Protein AF-A0A060CEG9-F1 (afdb_monomer)

Secondary structure (DSSP, 8-state):
--TTSTTHHHHHHHHHTTT---EE-SB---HHHHHHHHHTT--EETTTTTTB---BTTB-HHHHHHHH-TT-EEEEE-SSSSS-HHHHHHHHHHHGGGEEEE--B-TTTTSPSEEEEETTEEEEEETTEEEETTS-B-SB---HHHHHHHHHHTT-

Sequence (156 aa):
MAPEKPGALQAIEHLRQRGVRVMLGHSAATWEQTRTAFDAGADGLVHCYNGMTGLHHREPGMVGAGLTDPRAWLELIADGHHVHPAAMKLCCCCAKDRLVLITDAMQAAGMPDGNYTLCGEKVEMRCGIVRTASGSLAGSTLSVDAAVRNMVELRE

Organism: NCBI:txid237777

InterPro domains:
  IPR032466 Metal-dependent hydrolase [SSF51556] (1-154)

pLDDT: mean 97.21, std 4.24, range [55.38, 98.88]

Radius of gyration: 16.11 Å; Cα contacts (8 Å, |Δi|>4): 307; chains: 1; bounding box: 39×43×43 Å

Solvent-accessible surface area (backbone atoms only — not comparable to full-atom values): 8402 Å² total; per-residue (Å²): 76,39,56,73,43,88,65,31,52,63,48,36,37,58,37,36,79,69,73,46,84,38,45,33,33,73,27,84,31,45,31,67,44,42,46,51,32,42,73,41,50,33,39,26,29,45,46,52,72,50,60,42,30,52,72,38,99,93,55,32,9,37,40,35,34,47,50,69,37,92,76,29,33,37,25,34,45,49,73,58,77,87,36,52,64,70,56,51,51,52,48,47,72,54,38,50,93,33,52,38,85,44,37,62,54,39,90,60,42,93,53,79,71,44,80,50,67,56,99,86,41,67,28,40,32,54,93,67,45,31,21,35,91,87,66,46,78,55,57,32,40,47,47,71,70,52,30,52,49,47,61,55,61,71,73,111

Mean predicted aligned error: 2.61 Å

Foldseek 3Di:
DAQPDPCNLVVLLVCVVVVHAAAHALYADWLVSLVSSVVSPHQAHAQQPPNWDPQDPVTGGRNNNRLADQRHQYEHQLPCPSDPLVVVVSSCVRCPVSYHYDQLADPCQVHDWAWDDDPNAIWTDDPQFIAGPVRHGDGGSDDPVNSVVSVVVSVD

Nearest PDB structures (foldseek):
  2p53-assembly1_B  TM=9.665E-01  e=4.470E-15  Escherichia coli K-12
  1ymy-assembly1_A  TM=9.652E-01  e=1.294E-14  Escherichia coli K-12
  3egj-assembly2_B-2  TM=9.415E-01  e=2.417E-14  Vibrio cholerae
  1yrr-assembly1_A-2  TM=9.496E-01  e=2.739E-14  Escherichia coli
  2p50-assembly1_A  TM=9.526E-01  e=1.153E-13  Escherichia coli K-12

Structure (mmCIF, N/CA/C/O backbone):
data_AF-A0A060CEG9-F1
#
_entry.id   AF-A0A060CEG9-F1
#
loop_
_atom_site.group_PDB
_atom_site.id
_atom_site.type_symbol
_atom_site.label_atom_id
_atom_site.label_alt_id
_atom_site.label_comp_id
_atom_site.label_asym_id
_atom_site.label_entity_id
_atom_site.label_seq_id
_atom_site.pdbx_PDB_ins_code
_atom_site.Cartn_x
_atom_site.Cartn_y
_atom_site.Cartn_z
_atom_site.occupancy
_atom_site.B_iso_or_equiv
_atom_site.auth_seq_id
_atom_site.auth_comp_id
_atom_site.auth_asym_id
_atom_site.auth_atom_id
_atom_site.pdbx_PDB_model_num
ATOM 1 N N . MET A 1 1 ? -5.092 9.885 0.068 1.00 95.38 1 MET A N 1
ATOM 2 C CA . MET A 1 1 ? -5.152 11.176 0.794 1.00 95.38 1 MET A CA 1
ATOM 3 C C . MET A 1 1 ? -4.188 11.131 1.970 1.00 95.38 1 MET A C 1
ATOM 5 O O . MET A 1 1 ? -4.062 10.079 2.580 1.00 95.38 1 MET A O 1
ATOM 9 N N . ALA A 1 2 ? -3.521 12.240 2.286 1.00 98.44 2 ALA A N 1
ATOM 10 C CA . ALA A 1 2 ? -2.640 12.336 3.446 1.00 98.44 2 ALA A CA 1
ATOM 11 C C . ALA A 1 2 ? -3.411 12.925 4.650 1.00 98.44 2 ALA A C 1
ATOM 13 O O . ALA A 1 2 ? -3.788 14.099 4.589 1.00 98.44 2 ALA A O 1
ATOM 14 N N . PRO A 1 3 ? -3.729 12.132 5.693 1.00 98.06 3 PRO A N 1
ATOM 15 C CA . PRO A 1 3 ? -4.653 12.539 6.755 1.00 98.06 3 PRO A CA 1
ATOM 16 C C . PRO A 1 3 ? -4.091 13.593 7.720 1.00 98.06 3 PRO A C 1
ATOM 18 O O . PRO A 1 3 ? -4.859 14.260 8.405 1.00 98.06 3 PRO A O 1
ATOM 21 N N . GLU A 1 4 ? -2.773 13.785 7.769 1.00 98.00 4 GLU A N 1
ATOM 22 C CA . GLU A 1 4 ? -2.118 14.820 8.574 1.00 98.00 4 GLU A CA 1
ATOM 23 C C . GLU A 1 4 ? -2.249 16.228 7.972 1.00 98.00 4 GLU A C 1
ATOM 25 O O . GLU A 1 4 ? -1.871 17.218 8.603 1.00 98.00 4 GLU A O 1
ATOM 30 N N . LYS A 1 5 ? -2.739 16.341 6.731 1.00 98.44 5 LYS A N 1
ATOM 31 C CA . LYS A 1 5 ? -2.859 17.628 6.044 1.00 98.44 5 LYS A CA 1
ATOM 32 C C . LYS A 1 5 ? -4.080 18.416 6.541 1.00 98.44 5 LYS A C 1
ATOM 34 O O . LYS A 1 5 ? -5.129 17.827 6.810 1.00 98.44 5 LYS A O 1
ATOM 39 N N . PRO A 1 6 ? -3.992 19.759 6.616 1.00 98.19 6 PRO A N 1
ATOM 40 C CA . PRO A 1 6 ? -5.134 20.596 6.971 1.00 98.19 6 PRO A CA 1
ATOM 41 C C . PRO A 1 6 ? -6.335 20.337 6.056 1.00 98.19 6 PRO A C 1
ATOM 43 O O . PRO A 1 6 ? -6.183 20.250 4.838 1.00 98.19 6 PRO A O 1
ATOM 46 N N . GLY A 1 7 ? -7.527 20.218 6.640 1.00 98.06 7 GLY A N 1
ATOM 47 C CA . GLY A 1 7 ? -8.761 19.964 5.892 1.00 98.06 7 GLY A CA 1
ATOM 48 C C . GLY A 1 7 ? -8.988 18.504 5.483 1.00 98.06 7 GLY A C 1
ATOM 49 O O . GLY A 1 7 ? -10.042 18.203 4.926 1.00 98.06 7 GLY A O 1
ATOM 50 N N . ALA A 1 8 ? -8.040 17.590 5.741 1.00 98.38 8 ALA A N 1
ATOM 51 C CA . ALA A 1 8 ? -8.151 16.203 5.291 1.00 98.38 8 ALA A CA 1
ATOM 52 C C . ALA A 1 8 ? -9.363 15.484 5.901 1.00 98.38 8 ALA A C 1
ATOM 54 O O . ALA A 1 8 ? -10.102 14.834 5.170 1.00 98.38 8 ALA A O 1
ATOM 55 N N . LEU A 1 9 ? -9.622 15.644 7.203 1.00 98.56 9 LEU A N 1
ATOM 56 C CA . LEU A 1 9 ? -10.771 15.005 7.860 1.00 98.56 9 LEU A CA 1
ATOM 57 C C . LEU A 1 9 ? -12.105 15.492 7.280 1.00 98.56 9 LEU A C 1
ATOM 59 O O . LEU A 1 9 ? -12.940 14.679 6.899 1.00 98.56 9 LEU A O 1
ATOM 63 N N . GLN A 1 10 ? -12.265 16.807 7.104 1.00 98.56 10 GLN A N 1
ATOM 64 C CA . GLN A 1 10 ? -13.466 17.379 6.489 1.00 98.56 10 GLN A CA 1
ATOM 65 C C . GLN A 1 10 ? -13.636 16.903 5.040 1.00 98.56 10 GLN A C 1
ATOM 67 O O . GLN A 1 10 ? -14.753 16.645 4.593 1.00 98.56 10 GLN A O 1
ATOM 72 N N . ALA A 1 11 ? -12.534 16.767 4.296 1.00 98.69 11 ALA A N 1
ATOM 73 C CA . ALA A 1 11 ? -12.559 16.231 2.941 1.00 98.69 11 ALA A CA 1
ATOM 74 C C . ALA A 1 11 ? -12.961 14.748 2.918 1.00 98.69 11 ALA A C 1
ATOM 76 O O . ALA A 1 11 ? -13.773 14.364 2.076 1.00 98.69 11 ALA A O 1
ATOM 77 N N . ILE A 1 12 ? -12.447 13.928 3.842 1.00 98.69 12 ILE A N 1
ATOM 78 C CA . ILE A 1 12 ? -12.828 12.514 3.991 1.00 98.69 12 ILE A CA 1
ATOM 79 C C . ILE A 1 12 ? -14.335 12.406 4.233 1.00 98.69 12 ILE A C 1
ATOM 81 O O . ILE A 1 12 ? -15.022 11.729 3.469 1.00 98.69 12 ILE A O 1
ATOM 85 N N . GLU A 1 13 ? -14.863 13.124 5.225 1.00 98.56 13 GLU A N 1
ATOM 86 C CA . GLU A 1 13 ? -16.294 13.121 5.554 1.00 98.56 13 GLU A CA 1
ATOM 87 C C . GLU A 1 13 ? -17.147 13.552 4.353 1.00 98.56 13 GLU A C 1
ATOM 89 O O . GLU A 1 13 ? -18.130 12.897 3.995 1.00 98.56 13 GLU A O 1
ATOM 94 N N . HIS A 1 14 ? -16.741 14.630 3.677 1.00 98.62 14 HIS A N 1
ATOM 95 C CA . HIS A 1 14 ? -17.440 15.171 2.514 1.00 98.62 14 HIS A CA 1
ATOM 96 C C . HIS A 1 14 ? -17.488 14.193 1.330 1.00 98.62 14 HIS A C 1
ATOM 98 O O . HIS A 1 14 ? -18.525 14.078 0.662 1.00 98.62 14 HIS A O 1
ATOM 104 N N . LEU A 1 15 ? -16.373 13.511 1.050 1.00 98.56 15 LEU A N 1
ATOM 105 C CA . LEU A 1 15 ? -16.263 12.500 -0.004 1.00 98.56 15 LEU A CA 1
ATOM 106 C C . LEU A 1 15 ? -17.078 11.256 0.353 1.00 98.56 15 LEU A C 1
ATOM 108 O O . LEU A 1 15 ? -17.827 10.743 -0.482 1.00 98.56 15 LEU A O 1
ATOM 112 N N . ARG A 1 16 ? -17.015 10.826 1.615 1.00 97.81 16 ARG A N 1
ATOM 113 C CA . ARG A 1 16 ? -17.748 9.663 2.107 1.00 97.81 16 ARG A CA 1
ATOM 114 C C . ARG A 1 16 ? -19.260 9.853 2.009 1.00 97.81 16 ARG A C 1
ATOM 116 O O . ARG A 1 16 ? -19.952 8.952 1.539 1.00 97.81 16 ARG A O 1
ATOM 123 N N . GLN A 1 17 ? -19.768 11.037 2.360 1.00 98.06 17 GLN A N 1
ATOM 124 C CA . GLN A 1 17 ? -21.184 11.407 2.197 1.00 98.06 17 GLN A CA 1
ATOM 125 C C . GLN A 1 17 ? -21.665 11.344 0.737 1.00 98.06 17 GLN A C 1
ATOM 127 O O . GLN A 1 17 ? -22.859 11.213 0.488 1.00 98.06 17 GLN A O 1
ATOM 132 N N . ARG A 1 18 ? -20.745 11.413 -0.233 1.00 98.44 18 ARG A N 1
ATOM 133 C CA . ARG A 1 18 ? -21.022 11.291 -1.675 1.00 98.44 18 ARG A CA 1
ATOM 134 C C . ARG A 1 18 ? -20.798 9.879 -2.216 1.00 98.44 18 ARG A C 1
ATOM 136 O O . ARG A 1 18 ? -20.844 9.679 -3.424 1.00 98.44 18 ARG A O 1
ATOM 143 N N . GLY A 1 19 ? -20.541 8.907 -1.342 1.00 97.88 19 GLY A N 1
ATOM 144 C CA . GLY A 1 19 ? -20.280 7.523 -1.730 1.00 97.88 19 GLY A CA 1
ATOM 145 C C . GLY A 1 19 ? -18.897 7.293 -2.346 1.00 97.88 19 GLY A C 1
ATOM 146 O O . GLY A 1 19 ? -18.651 6.209 -2.871 1.00 97.88 19 GLY A O 1
ATOM 147 N N . VAL A 1 20 ? -17.987 8.269 -2.273 1.00 98.44 20 VAL A N 1
ATOM 148 C CA . VAL A 1 20 ? -16.606 8.111 -2.744 1.00 98.44 20 VAL A CA 1
ATOM 149 C C . VAL A 1 20 ? -15.801 7.363 -1.684 1.00 98.44 20 VAL A C 1
ATOM 151 O O . VAL A 1 20 ? -15.863 7.699 -0.500 1.00 98.44 20 VAL A O 1
ATOM 154 N N . ARG A 1 21 ? -15.052 6.343 -2.115 1.00 98.06 21 ARG A N 1
ATOM 155 C CA . ARG A 1 21 ? -14.110 5.620 -1.256 1.00 98.06 21 ARG A CA 1
ATOM 156 C C . ARG A 1 21 ? -12.820 6.419 -1.105 1.00 98.06 21 ARG A C 1
ATOM 158 O O . ARG A 1 21 ? -12.312 6.946 -2.093 1.00 98.06 21 ARG A O 1
ATOM 165 N N . VAL A 1 22 ? -12.285 6.505 0.108 1.00 98.56 22 VAL A N 1
ATOM 166 C CA . VAL A 1 22 ? -11.089 7.303 0.401 1.00 98.56 22 VAL A CA 1
ATOM 167 C C . VAL A 1 22 ? -9.980 6.423 0.962 1.00 98.56 22 VAL A C 1
ATOM 169 O O . VAL A 1 22 ? -10.037 5.995 2.108 1.00 98.56 22 VAL A O 1
ATOM 172 N N . MET A 1 23 ? -8.931 6.214 0.168 1.00 98.62 23 MET A N 1
ATOM 173 C CA . MET A 1 23 ? -7.717 5.508 0.590 1.00 98.62 23 MET A CA 1
ATOM 174 C C . MET A 1 23 ? -6.648 6.499 1.068 1.00 98.62 23 MET A C 1
ATOM 176 O O . MET A 1 23 ? -6.478 7.584 0.494 1.00 98.62 23 MET A O 1
ATOM 180 N N . LEU A 1 24 ? -5.914 6.144 2.121 1.00 98.81 24 LEU A N 1
ATOM 181 C CA . LEU A 1 24 ? -4.849 6.951 2.720 1.00 98.81 24 LEU A CA 1
ATOM 182 C C . LEU A 1 24 ? -3.470 6.516 2.210 1.00 98.81 24 LEU A C 1
ATOM 184 O O . LEU A 1 24 ? -3.216 5.328 2.063 1.00 98.81 24 LEU A O 1
ATOM 188 N N . GLY A 1 25 ? -2.568 7.465 1.958 1.00 98.25 25 GLY A N 1
ATOM 189 C CA . GLY A 1 25 ? -1.212 7.178 1.470 1.00 98.25 25 GLY A CA 1
ATOM 190 C C . GLY A 1 25 ? -0.441 8.443 1.100 1.00 98.25 25 GLY A C 1
ATOM 191 O O . GLY A 1 25 ? -1.013 9.536 1.149 1.00 98.25 25 GLY A O 1
ATOM 192 N N . HIS A 1 26 ? 0.840 8.289 0.736 1.00 97.88 26 HIS A N 1
ATOM 193 C CA . HIS A 1 26 ? 1.785 9.398 0.507 1.00 97.88 26 HIS A CA 1
ATOM 194 C C . HIS A 1 26 ? 1.794 10.396 1.672 1.00 97.88 26 HIS A C 1
ATOM 196 O O . HIS A 1 26 ? 1.565 11.594 1.500 1.00 97.88 26 HIS A O 1
ATOM 202 N N . SER A 1 27 ? 1.988 9.870 2.878 1.00 98.44 27 SER A N 1
ATOM 203 C CA . SER A 1 27 ? 1.727 10.580 4.126 1.00 98.44 27 SER A CA 1
ATOM 204 C C . SER A 1 27 ? 2.729 10.212 5.210 1.00 98.44 27 SER A C 1
ATOM 206 O O . SER A 1 27 ? 3.185 9.075 5.305 1.00 98.44 27 SER A O 1
ATOM 208 N N . ALA A 1 28 ? 3.049 11.193 6.051 1.00 98.06 28 ALA A N 1
ATOM 209 C CA . ALA A 1 28 ? 3.885 11.002 7.231 1.00 98.06 28 ALA A CA 1
ATOM 210 C C . ALA A 1 28 ? 3.057 10.871 8.527 1.00 98.06 28 ALA A C 1
ATOM 212 O O . ALA A 1 28 ? 3.567 11.156 9.609 1.00 98.06 28 ALA A O 1
ATOM 213 N N . ALA A 1 29 ? 1.775 10.505 8.427 1.00 98.62 29 ALA A N 1
ATOM 214 C CA . ALA A 1 29 ? 0.858 10.506 9.560 1.00 98.62 29 ALA A CA 1
ATOM 215 C C . ALA A 1 29 ? 1.258 9.517 10.665 1.00 98.62 29 ALA A C 1
ATOM 217 O O . ALA A 1 29 ? 1.778 8.431 10.395 1.00 98.62 29 ALA A O 1
ATOM 218 N N . THR A 1 30 ? 0.976 9.881 11.918 1.00 98.75 30 THR A N 1
ATOM 219 C CA . THR A 1 30 ? 1.104 8.962 13.061 1.00 98.75 30 THR A CA 1
ATOM 220 C C . THR A 1 30 ? -0.011 7.920 13.051 1.00 98.75 30 THR A C 1
AT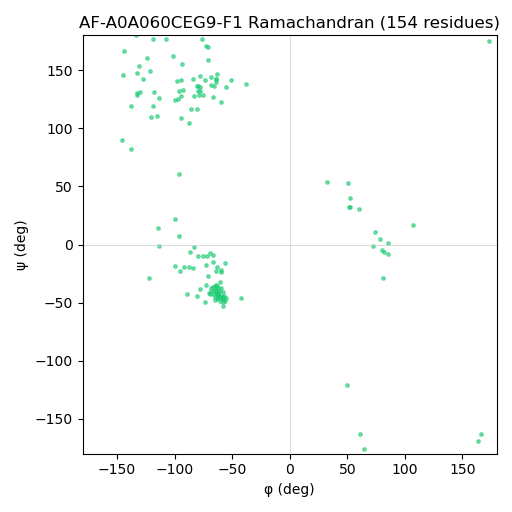OM 222 O O . THR A 1 30 ? -0.992 8.021 12.295 1.00 98.75 30 THR A O 1
ATOM 225 N N . TRP A 1 31 ? 0.103 6.921 13.922 1.00 98.69 31 TRP A N 1
ATOM 226 C CA . TRP A 1 31 ? -0.973 5.963 14.147 1.00 98.69 31 TRP A CA 1
ATOM 227 C C . TRP A 1 31 ? -2.299 6.652 14.528 1.00 98.69 31 TRP A C 1
ATOM 229 O O . TRP A 1 31 ? -3.339 6.361 13.931 1.00 98.69 31 TRP A O 1
ATOM 239 N N . GLU A 1 32 ? -2.279 7.625 15.447 1.00 98.62 32 GLU A N 1
ATOM 240 C CA . GLU A 1 32 ? -3.479 8.332 15.921 1.00 98.62 32 GLU A CA 1
ATOM 241 C C . GLU A 1 32 ? -4.154 9.138 14.812 1.00 98.62 32 GLU A C 1
ATOM 243 O O . GLU A 1 32 ? -5.382 9.120 14.691 1.00 98.62 32 GLU A O 1
ATOM 248 N N . GLN A 1 33 ? -3.366 9.839 13.992 1.00 98.75 33 GLN A N 1
ATOM 249 C CA . GLN A 1 33 ? -3.885 10.612 12.861 1.00 98.75 33 GLN A CA 1
ATOM 250 C C . GLN A 1 33 ? -4.558 9.696 11.835 1.00 98.75 33 GLN A C 1
ATOM 252 O O . GLN A 1 33 ? -5.645 9.999 11.344 1.00 98.75 33 GLN A O 1
ATOM 257 N N . THR A 1 34 ? -3.949 8.542 11.565 1.00 98.81 34 THR A N 1
ATOM 258 C CA . THR A 1 34 ? -4.496 7.539 10.643 1.00 98.81 34 THR A CA 1
ATOM 259 C C . THR A 1 34 ? -5.799 6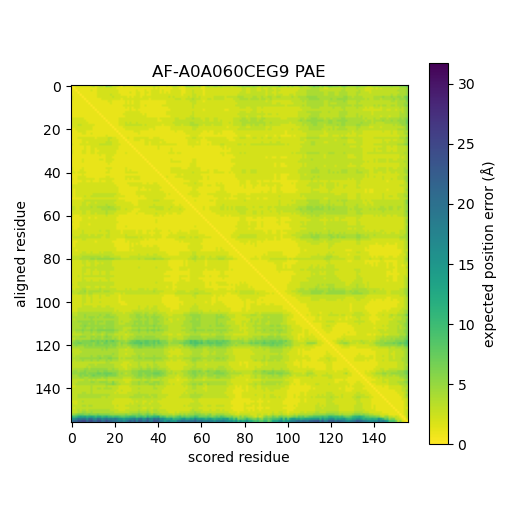.948 11.172 1.00 98.81 34 THR A C 1
ATOM 261 O O . THR A 1 34 ? -6.786 6.877 10.444 1.00 98.81 34 THR A O 1
ATOM 264 N N . ARG A 1 35 ? -5.847 6.598 12.462 1.00 98.62 35 ARG A N 1
ATOM 265 C CA . ARG A 1 35 ? -7.065 6.088 13.103 1.00 98.62 35 ARG A CA 1
ATOM 266 C C . ARG A 1 35 ? -8.193 7.120 13.084 1.00 98.62 35 ARG A C 1
ATOM 268 O O . ARG A 1 35 ? -9.321 6.780 12.750 1.00 98.62 35 ARG A O 1
ATOM 275 N N . THR A 1 36 ? -7.874 8.384 13.363 1.00 98.62 36 THR A N 1
ATOM 276 C CA . THR A 1 36 ? -8.845 9.490 13.293 1.00 98.62 36 THR A CA 1
ATOM 277 C C . THR A 1 36 ? -9.421 9.633 11.881 1.00 98.62 36 THR A C 1
ATOM 279 O O . THR A 1 36 ? -10.610 9.885 11.715 1.00 98.62 36 THR A O 1
ATOM 282 N N . ALA A 1 37 ? -8.607 9.420 10.845 1.00 98.75 37 ALA A N 1
ATOM 283 C CA . ALA A 1 37 ? -9.078 9.418 9.465 1.00 98.75 37 ALA A CA 1
ATOM 284 C C . ALA A 1 37 ? -9.990 8.221 9.140 1.00 98.75 37 ALA A C 1
ATOM 286 O O . ALA A 1 37 ? -10.977 8.397 8.426 1.00 98.75 37 ALA A O 1
ATOM 287 N N . PHE A 1 38 ? -9.722 7.029 9.685 1.00 98.69 38 PHE A N 1
ATOM 288 C CA . PHE A 1 38 ? -10.659 5.900 9.591 1.00 98.69 38 PHE A CA 1
ATOM 289 C C . PHE A 1 38 ? -11.979 6.193 10.315 1.00 98.69 38 PHE A C 1
ATOM 291 O O . PHE A 1 38 ? -13.044 5.885 9.784 1.00 98.69 38 PHE A O 1
ATOM 298 N N . ASP A 1 39 ? -11.933 6.851 11.476 1.00 98.50 39 ASP A N 1
ATOM 299 C CA . ASP A 1 39 ? -13.133 7.281 12.206 1.00 98.50 39 ASP A CA 1
ATOM 300 C C . ASP A 1 39 ? -13.954 8.317 11.416 1.00 98.50 39 ASP A C 1
ATOM 302 O O . ASP A 1 39 ? -15.183 8.261 11.426 1.00 98.50 39 ASP A O 1
ATOM 306 N N . ALA A 1 40 ? -13.288 9.193 10.657 1.00 98.31 40 ALA A N 1
ATOM 307 C CA . ALA A 1 40 ? -13.919 10.126 9.718 1.00 98.31 40 ALA A CA 1
ATOM 308 C C . ALA A 1 40 ? -14.494 9.442 8.455 1.00 98.31 40 ALA A C 1
ATOM 310 O O . ALA A 1 40 ? -15.221 10.068 7.681 1.00 98.31 40 ALA A O 1
ATOM 311 N N . GLY A 1 41 ? -14.197 8.155 8.241 1.00 98.31 41 GLY A N 1
ATOM 312 C CA . GLY A 1 41 ? -14.756 7.347 7.158 1.00 98.31 41 GLY A CA 1
ATOM 313 C C . GLY A 1 41 ? -13.800 7.031 6.011 1.00 98.31 41 GLY A C 1
ATOM 314 O O . GLY A 1 41 ? -14.277 6.633 4.948 1.00 98.31 41 GLY A O 1
ATOM 315 N N . ALA A 1 42 ? -12.485 7.195 6.192 1.00 98.69 42 ALA A N 1
ATOM 316 C CA . ALA A 1 42 ? -11.510 6.661 5.246 1.00 98.69 42 ALA A CA 1
ATOM 317 C C . ALA A 1 42 ? -11.568 5.125 5.224 1.00 98.69 42 ALA A C 1
ATOM 319 O O . ALA A 1 42 ? -11.755 4.479 6.253 1.00 98.69 42 ALA A O 1
ATOM 320 N N . ASP A 1 43 ? -11.400 4.544 4.041 1.00 98.62 43 ASP A N 1
ATOM 321 C CA . ASP A 1 43 ? -11.640 3.126 3.794 1.00 98.62 43 ASP A CA 1
ATOM 322 C C . ASP A 1 43 ? -10.400 2.260 3.984 1.00 98.62 43 ASP A C 1
ATOM 324 O O . ASP A 1 43 ? -10.544 1.056 4.148 1.00 98.62 43 ASP A O 1
ATOM 328 N N . GLY A 1 44 ? -9.187 2.815 3.951 1.00 98.69 44 GLY A N 1
ATOM 329 C CA . GLY A 1 44 ? -7.997 1.970 3.952 1.00 98.69 44 GLY A CA 1
ATOM 330 C C . GLY A 1 44 ? -6.694 2.662 3.590 1.00 98.69 44 GLY A C 1
ATOM 331 O O 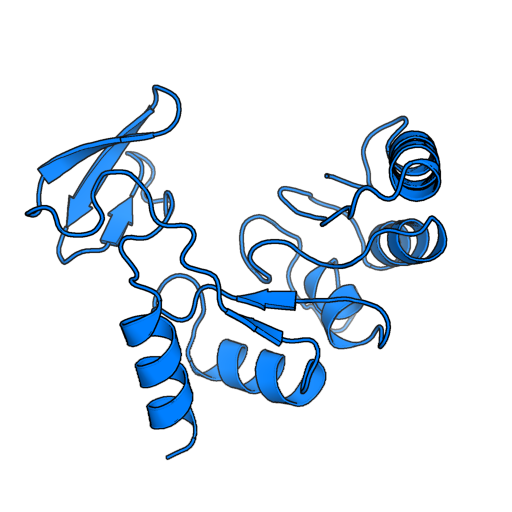. GLY A 1 44 ? -6.604 3.889 3.620 1.00 98.69 44 GLY A O 1
ATOM 332 N N . LEU A 1 45 ? -5.684 1.862 3.244 1.00 98.88 45 LEU A N 1
ATOM 333 C CA . LEU A 1 45 ? -4.363 2.313 2.803 1.00 98.88 45 LEU A CA 1
ATOM 334 C C . LEU A 1 45 ? -4.131 1.932 1.334 1.00 98.88 45 LEU A C 1
ATOM 336 O O . LEU A 1 45 ? -4.259 0.756 0.986 1.00 98.88 45 LEU A O 1
ATOM 340 N N . VAL A 1 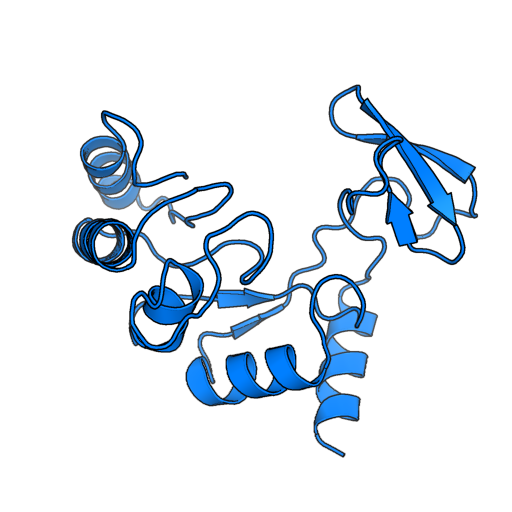46 ? -3.779 2.911 0.494 1.00 98.62 46 VAL A N 1
ATOM 341 C CA . VAL A 1 46 ? -3.290 2.661 -0.878 1.00 98.62 46 VAL A CA 1
ATOM 342 C C . VAL A 1 46 ? -1.865 2.117 -0.791 1.00 98.62 46 VAL A C 1
ATOM 344 O O . VAL A 1 46 ? -1.134 2.544 0.101 1.00 98.62 46 VAL A O 1
ATOM 347 N N . HIS A 1 47 ? -1.513 1.150 -1.651 1.00 98.44 47 HIS A N 1
ATOM 348 C CA . HIS A 1 47 ? -0.191 0.490 -1.732 1.00 98.44 47 HIS A CA 1
ATOM 349 C C . HIS A 1 47 ? 0.544 0.354 -0.381 1.00 98.44 47 HIS A C 1
ATOM 351 O O . HIS A 1 47 ? 1.700 0.752 -0.239 1.00 98.44 47 HIS A O 1
ATOM 357 N N . CYS A 1 48 ? -0.126 -0.239 0.615 1.00 98.62 48 CYS A N 1
ATOM 358 C CA . CYS A 1 48 ? 0.333 -0.417 1.994 1.00 98.62 48 CYS A CA 1
ATOM 359 C C . CYS A 1 48 ? 1.836 -0.739 2.072 1.00 98.62 48 CYS A C 1
ATOM 361 O O . CYS A 1 48 ? 2.342 -1.540 1.288 1.00 98.62 48 CYS A O 1
ATOM 363 N N . TYR A 1 49 ? 2.523 -0.123 3.043 1.00 98.75 49 TYR A N 1
ATOM 364 C CA . TYR A 1 49 ? 3.986 -0.018 3.209 1.00 98.75 49 TYR A CA 1
ATOM 365 C C . TYR A 1 49 ? 4.678 1.066 2.370 1.00 98.75 49 TYR A C 1
ATOM 367 O O . TYR A 1 49 ? 5.689 1.605 2.821 1.00 98.75 49 TYR A O 1
ATOM 375 N N . ASN A 1 50 ? 4.158 1.428 1.199 1.00 98.44 50 ASN A N 1
ATOM 376 C CA . ASN A 1 50 ? 4.848 2.321 0.269 1.00 98.44 50 ASN A CA 1
ATOM 377 C C . ASN A 1 50 ? 4.442 3.785 0.494 1.00 98.44 50 ASN A C 1
ATOM 379 O O . ASN A 1 50 ? 3.268 4.117 0.635 1.00 98.44 50 ASN A O 1
ATOM 383 N N . GLY A 1 51 ? 5.423 4.692 0.560 1.00 97.44 51 GLY A N 1
ATOM 384 C CA . GLY A 1 51 ? 5.160 6.129 0.722 1.00 97.44 51 GLY A CA 1
ATOM 385 C C . GLY A 1 51 ? 4.393 6.498 2.002 1.00 97.44 51 GLY A C 1
ATOM 386 O O . GLY A 1 51 ? 3.619 7.454 1.994 1.00 97.44 51 GLY A O 1
ATOM 387 N N . MET A 1 52 ? 4.563 5.742 3.087 1.00 98.50 52 MET A N 1
ATOM 388 C CA . MET A 1 52 ? 3.862 5.963 4.356 1.00 98.50 52 MET A CA 1
ATOM 389 C C . MET A 1 52 ? 4.742 5.656 5.570 1.00 98.50 52 MET A C 1
ATOM 391 O O . MET A 1 52 ? 5.797 5.034 5.436 1.00 98.50 52 MET A O 1
ATOM 395 N N . THR A 1 53 ? 4.322 6.067 6.768 1.00 98.69 53 THR A N 1
ATOM 396 C CA . THR A 1 53 ? 5.015 5.686 8.009 1.00 98.69 53 THR A CA 1
ATOM 397 C C . THR A 1 53 ? 4.895 4.182 8.262 1.00 98.69 53 THR A C 1
ATOM 399 O O . THR A 1 53 ? 3.805 3.602 8.245 1.00 98.69 53 THR A O 1
ATOM 402 N N . GLY A 1 54 ? 6.049 3.543 8.470 1.00 98.31 54 GLY A N 1
ATOM 403 C CA . GLY A 1 54 ? 6.156 2.103 8.696 1.00 98.31 54 GLY A CA 1
ATOM 404 C C . GLY A 1 54 ? 5.734 1.666 10.099 1.00 98.31 54 GLY A C 1
ATOM 405 O O . GLY A 1 54 ? 5.445 2.482 10.970 1.00 98.31 54 GLY A O 1
ATOM 406 N N . LEU A 1 55 ? 5.747 0.350 10.320 1.00 98.25 55 LEU A N 1
ATOM 407 C CA . LEU A 1 55 ? 5.433 -0.256 11.611 1.00 98.25 55 LEU A CA 1
ATOM 408 C C . LEU A 1 55 ? 6.642 -0.207 12.553 1.00 98.25 55 LEU A C 1
ATOM 410 O O . LEU A 1 55 ? 7.647 -0.874 12.310 1.00 98.25 55 LEU A O 1
ATOM 414 N N . HIS A 1 56 ? 6.512 0.513 13.665 1.00 98.25 56 HIS A N 1
ATOM 415 C CA . HIS A 1 56 ? 7.453 0.471 14.781 1.00 98.25 56 HIS A CA 1
ATOM 416 C C . HIS A 1 56 ? 6.704 0.188 16.096 1.00 98.25 56 HIS A C 1
ATOM 418 O O . HIS A 1 56 ? 5.602 0.674 16.322 1.00 98.25 56 HIS A O 1
ATOM 424 N N . HIS A 1 57 ? 7.284 -0.596 17.007 1.00 97.88 57 HIS A N 1
ATOM 425 C CA . HIS A 1 57 ? 6.583 -1.115 18.199 1.00 97.88 57 HIS A CA 1
ATOM 426 C C . HIS A 1 57 ? 6.116 -0.046 19.199 1.00 97.88 57 HIS A C 1
ATOM 428 O O . HIS A 1 57 ? 5.208 -0.314 19.978 1.00 97.88 57 HIS A O 1
ATOM 434 N N . ARG A 1 58 ? 6.731 1.145 19.204 1.00 97.94 58 ARG A N 1
ATOM 435 C CA . ARG A 1 58 ? 6.310 2.294 20.041 1.00 97.94 58 ARG A CA 1
ATOM 436 C C . ARG A 1 58 ? 5.477 3.344 19.310 1.00 97.94 58 ARG A C 1
ATOM 438 O O . ARG A 1 58 ? 4.854 4.160 19.968 1.00 97.94 58 ARG A O 1
ATOM 445 N N . GLU A 1 59 ? 5.530 3.343 17.985 1.00 97.94 59 GLU A N 1
ATOM 446 C CA . GLU A 1 59 ? 4.797 4.269 17.121 1.00 97.94 59 GLU A CA 1
ATOM 447 C C . GLU A 1 59 ? 4.433 3.473 15.866 1.00 97.94 59 GLU A C 1
ATOM 449 O O . GLU A 1 59 ? 5.256 3.358 14.954 1.00 97.94 59 GLU A O 1
ATOM 454 N N . PRO A 1 60 ? 3.266 2.808 15.851 1.00 98.31 60 PRO A N 1
ATOM 455 C CA . PRO A 1 60 ? 2.945 1.859 14.791 1.00 98.31 60 PRO A CA 1
ATOM 456 C C . PRO A 1 60 ? 2.760 2.501 13.411 1.00 98.31 60 PRO A C 1
ATOM 458 O O . PRO A 1 60 ? 2.747 1.773 12.417 1.00 98.31 60 PRO A O 1
ATOM 461 N N . GLY A 1 61 ? 2.602 3.828 13.347 1.00 98.75 61 GLY A N 1
ATOM 462 C CA . GLY A 1 61 ? 2.414 4.565 12.105 1.00 98.75 61 GLY A CA 1
ATOM 463 C C . GLY A 1 61 ? 1.162 4.144 11.335 1.00 98.75 61 GLY A C 1
ATOM 464 O O . GLY A 1 61 ? 0.256 3.478 11.853 1.00 98.75 61 GLY A O 1
ATOM 465 N N . MET A 1 62 ? 1.128 4.517 10.058 1.00 98.81 62 MET A N 1
ATOM 466 C CA . MET A 1 62 ? 0.041 4.191 9.140 1.00 98.81 62 MET A CA 1
ATOM 467 C C . MET A 1 62 ? -0.077 2.685 8.933 1.00 98.81 62 MET A C 1
ATOM 469 O O . MET A 1 62 ? -1.174 2.140 9.032 1.00 98.81 62 MET A O 1
ATOM 473 N N . VAL A 1 63 ? 1.049 2.000 8.704 1.00 98.81 63 VAL A N 1
ATOM 474 C CA . VAL A 1 63 ? 1.067 0.544 8.500 1.00 98.81 63 VAL A CA 1
ATOM 475 C C . VAL A 1 63 ? 0.461 -0.179 9.702 1.00 98.81 63 VAL A C 1
ATOM 477 O O . VAL A 1 63 ? -0.405 -1.035 9.533 1.00 98.81 63 VAL A O 1
ATOM 480 N N . GLY A 1 64 ? 0.859 0.180 10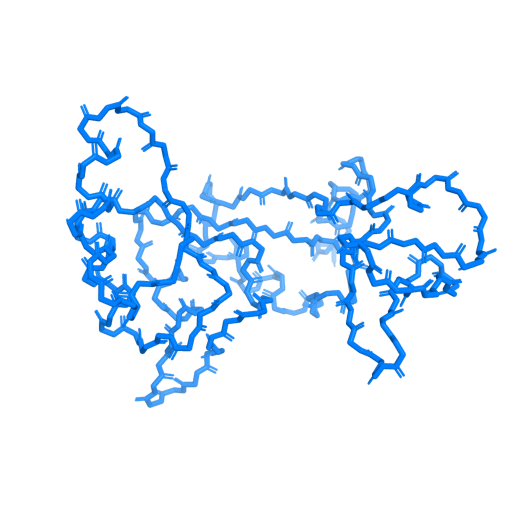.925 1.00 98.69 64 GLY A N 1
ATOM 481 C CA . GLY A 1 64 ? 0.282 -0.405 12.131 1.00 98.69 64 GLY A CA 1
ATOM 482 C C . GLY A 1 64 ? -1.209 -0.116 12.273 1.00 98.69 64 GLY A C 1
ATOM 483 O O . GLY A 1 64 ? -1.965 -1.026 12.614 1.00 98.69 64 GLY A O 1
ATOM 484 N N . ALA A 1 65 ? -1.656 1.103 11.959 1.00 98.69 65 ALA A N 1
ATOM 485 C CA . ALA A 1 65 ? -3.077 1.448 11.979 1.00 98.69 65 ALA A CA 1
ATOM 486 C C . ALA A 1 65 ? -3.881 0.574 11.002 1.00 98.69 65 ALA A C 1
ATOM 488 O O . ALA A 1 65 ? -4.864 -0.041 11.402 1.00 98.69 65 ALA A O 1
ATOM 489 N N . GLY A 1 66 ? -3.434 0.439 9.752 1.00 98.56 66 GLY A N 1
ATOM 490 C CA . GLY A 1 66 ? -4.124 -0.381 8.752 1.00 98.56 66 GLY A CA 1
ATOM 491 C C . GLY A 1 66 ? -4.140 -1.883 9.071 1.00 98.56 66 GLY A C 1
ATOM 492 O O . GLY A 1 66 ? -5.165 -2.548 8.893 1.00 98.56 66 GLY A O 1
ATOM 493 N N . LEU A 1 67 ? -3.027 -2.429 9.577 1.00 98.56 67 LEU A N 1
ATOM 494 C CA . LEU A 1 67 ? -2.941 -3.848 9.946 1.00 98.56 67 LEU A CA 1
ATOM 495 C C . LEU A 1 67 ? -3.875 -4.197 11.113 1.00 98.56 67 LEU A C 1
ATOM 497 O O . LEU A 1 67 ? -4.432 -5.296 11.138 1.00 98.56 67 LEU A O 1
ATOM 501 N N . THR A 1 68 ? -4.050 -3.274 12.062 1.00 98.06 68 THR A N 1
ATOM 502 C CA . THR A 1 68 ? -4.802 -3.505 13.305 1.00 98.06 68 THR A CA 1
ATOM 503 C C . THR A 1 68 ? -6.267 -3.068 13.256 1.00 98.06 68 THR A C 1
ATOM 505 O O . THR A 1 68 ? -7.064 -3.601 14.025 1.00 98.06 68 THR A O 1
ATOM 508 N N . ASP A 1 69 ? -6.654 -2.150 12.364 1.00 98.12 69 ASP A N 1
ATOM 509 C CA . ASP A 1 69 ? -8.042 -1.691 12.251 1.00 98.12 69 ASP A CA 1
ATOM 510 C C . ASP A 1 69 ? -8.860 -2.620 11.332 1.00 98.12 69 ASP A C 1
ATOM 512 O O . ASP A 1 69 ? -8.577 -2.703 10.134 1.00 98.12 69 ASP A O 1
ATOM 516 N N . PRO A 1 70 ? -9.899 -3.312 11.839 1.00 97.38 70 PRO A N 1
ATOM 517 C CA . PRO A 1 70 ? -10.691 -4.250 11.044 1.00 97.38 70 PRO A CA 1
ATOM 518 C C . PRO A 1 70 ? -11.562 -3.575 9.973 1.00 97.38 70 PRO A C 1
ATOM 520 O O . PRO A 1 70 ? -12.169 -4.276 9.168 1.00 97.38 70 PRO A O 1
ATOM 523 N N . ARG A 1 71 ? -11.657 -2.240 9.946 1.00 96.81 71 ARG A N 1
ATOM 524 C CA . ARG A 1 71 ? -12.413 -1.489 8.931 1.00 96.81 71 ARG A CA 1
ATOM 525 C C . ARG A 1 71 ? -11.581 -1.183 7.682 1.00 96.81 71 ARG A C 1
ATOM 527 O O . ARG A 1 71 ? -12.163 -0.881 6.646 1.00 96.81 71 ARG A O 1
ATOM 534 N N . ALA A 1 72 ? -10.251 -1.245 7.780 1.00 98.38 72 ALA A N 1
ATOM 535 C CA . ALA A 1 72 ? -9.347 -0.759 6.741 1.00 98.38 72 ALA A CA 1
ATOM 536 C C . ALA A 1 72 ? -9.124 -1.787 5.618 1.00 98.38 72 ALA A C 1
ATOM 538 O O . ALA A 1 72 ? -8.712 -2.913 5.871 1.00 98.38 72 ALA A O 1
ATOM 539 N N . TRP A 1 73 ? -9.312 -1.408 4.363 1.00 98.81 73 TRP A N 1
ATOM 540 C CA . TRP A 1 73 ? -8.848 -2.1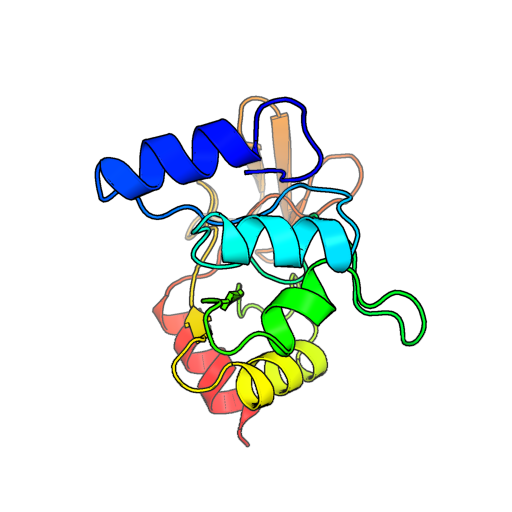74 3.205 1.00 98.81 73 TRP A CA 1
ATOM 541 C C . TRP A 1 73 ? -7.365 -1.893 2.968 1.00 98.81 73 TRP A C 1
ATOM 543 O O . TRP A 1 73 ? -6.936 -0.742 3.051 1.00 98.81 73 TRP A O 1
ATOM 553 N N . LEU A 1 74 ? -6.564 -2.921 2.692 1.00 98.81 74 LEU A N 1
ATOM 554 C CA . LEU A 1 74 ? -5.127 -2.754 2.455 1.00 98.81 74 LEU A CA 1
ATOM 555 C C . LEU A 1 74 ? -4.798 -3.146 1.024 1.00 98.81 74 LEU A C 1
ATOM 557 O O . LEU A 1 74 ? -4.856 -4.323 0.674 1.00 98.81 74 LEU A O 1
ATOM 561 N N . GLU A 1 75 ? -4.438 -2.164 0.208 1.00 98.81 75 GLU A N 1
ATOM 562 C CA . GLU A 1 75 ? -3.926 -2.427 -1.131 1.00 98.81 75 GLU A CA 1
ATOM 563 C C . GLU A 1 75 ? -2.463 -2.873 -1.059 1.00 98.81 75 GLU A C 1
ATOM 565 O O . GLU A 1 75 ? -1.670 -2.285 -0.327 1.00 98.81 75 GLU A O 1
ATOM 570 N N . LEU A 1 76 ? -2.089 -3.910 -1.806 1.00 98.69 76 LEU A N 1
ATOM 571 C CA . LEU A 1 76 ? -0.748 -4.490 -1.789 1.00 98.69 76 LEU A CA 1
ATOM 572 C C . LEU A 1 76 ? -0.229 -4.704 -3.212 1.00 98.69 76 LEU A C 1
ATOM 574 O O . LEU A 1 76 ? -0.877 -5.369 -4.021 1.00 98.69 76 LEU A O 1
ATOM 578 N N . ILE A 1 77 ? 0.978 -4.198 -3.473 1.00 98.75 77 ILE A N 1
ATOM 579 C CA . ILE A 1 77 ? 1.756 -4.499 -4.678 1.00 98.75 77 ILE A CA 1
ATOM 580 C C . ILE A 1 77 ? 2.577 -5.763 -4.395 1.00 98.75 77 ILE A C 1
ATOM 582 O O . ILE A 1 77 ? 3.549 -5.738 -3.637 1.00 98.75 77 ILE A O 1
ATOM 586 N N . ALA A 1 78 ? 2.152 -6.891 -4.961 1.00 98.31 78 ALA A N 1
ATOM 587 C CA . ALA A 1 78 ? 2.716 -8.207 -4.665 1.00 98.31 78 ALA A CA 1
ATOM 588 C C . ALA A 1 78 ? 3.784 -8.638 -5.689 1.00 98.31 78 ALA A C 1
ATOM 590 O O . ALA A 1 78 ? 3.613 -9.644 -6.367 1.00 98.31 78 ALA A O 1
ATOM 591 N N . ASP A 1 79 ? 4.880 -7.885 -5.825 1.00 97.62 79 ASP A N 1
ATOM 592 C CA . ASP A 1 79 ? 5.960 -8.135 -6.807 1.00 97.62 79 ASP A CA 1
ATOM 593 C C . ASP A 1 79 ? 7.327 -8.530 -6.213 1.00 97.62 79 ASP A C 1
ATOM 595 O O . ASP A 1 79 ? 8.296 -8.749 -6.942 1.00 97.62 79 ASP A O 1
ATOM 599 N N . GLY A 1 80 ? 7.425 -8.580 -4.887 1.00 96.69 80 GLY A N 1
ATOM 600 C CA . GLY A 1 80 ? 8.620 -8.982 -4.147 1.00 96.69 80 GLY A CA 1
ATOM 601 C C . GLY A 1 80 ? 9.672 -7.887 -3.970 1.00 96.69 80 GLY A C 1
ATOM 602 O O . GLY A 1 80 ? 10.636 -8.113 -3.240 1.00 96.69 80 GLY A O 1
ATOM 603 N N . HIS A 1 81 ? 9.505 -6.715 -4.590 1.00 95.75 81 HIS A N 1
ATOM 604 C CA . HIS A 1 81 ? 10.480 -5.625 -4.518 1.00 95.75 81 HIS A CA 1
ATOM 605 C C . HIS A 1 81 ? 9.909 -4.318 -3.963 1.00 95.75 81 HIS A C 1
ATOM 607 O O . HIS A 1 81 ? 10.656 -3.588 -3.311 1.00 95.75 81 HIS A O 1
ATOM 613 N N . HIS A 1 82 ? 8.612 -4.042 -4.137 1.00 98.06 82 HIS A N 1
ATOM 614 C CA . HIS A 1 82 ? 7.920 -2.999 -3.371 1.00 98.06 82 HIS A CA 1
ATOM 615 C C . HIS A 1 82 ? 7.753 -3.417 -1.912 1.00 98.06 82 HIS A C 1
ATOM 617 O O . HIS A 1 82 ? 7.974 -2.636 -0.988 1.00 98.06 82 HIS A O 1
ATOM 623 N N . VAL A 1 83 ? 7.401 -4.684 -1.694 1.00 98.25 83 VAL A N 1
ATOM 624 C CA . VAL A 1 83 ? 7.186 -5.237 -0.359 1.00 98.25 83 VAL A CA 1
ATOM 625 C C . VAL A 1 83 ? 7.963 -6.537 -0.229 1.00 98.25 83 VAL A C 1
ATOM 627 O O . VAL A 1 83 ? 7.889 -7.409 -1.087 1.00 98.25 83 VAL A O 1
ATOM 630 N N . HIS A 1 84 ? 8.714 -6.690 0.859 1.00 97.94 84 HIS A N 1
ATOM 631 C CA . HIS A 1 84 ? 9.419 -7.939 1.131 1.00 97.94 84 HIS A CA 1
ATOM 632 C C . HIS A 1 84 ? 8.409 -9.090 1.344 1.00 97.94 84 HIS A C 1
ATOM 634 O O . HIS A 1 84 ? 7.429 -8.888 2.069 1.00 97.94 84 HIS A O 1
ATOM 640 N N . PRO A 1 85 ? 8.657 -10.313 0.833 1.00 97.69 85 PRO A N 1
ATOM 641 C CA . PRO A 1 85 ? 7.801 -11.492 1.029 1.00 97.69 85 PRO A CA 1
ATOM 642 C C . PRO A 1 85 ? 7.255 -11.684 2.454 1.00 97.69 85 PRO A C 1
ATOM 644 O O . PRO A 1 85 ? 6.062 -11.896 2.652 1.00 97.69 85 PRO A O 1
ATOM 647 N N . ALA A 1 86 ? 8.104 -11.548 3.477 1.00 97.31 86 ALA A N 1
ATOM 648 C CA . ALA A 1 86 ? 7.678 -11.668 4.878 1.00 97.31 86 ALA A C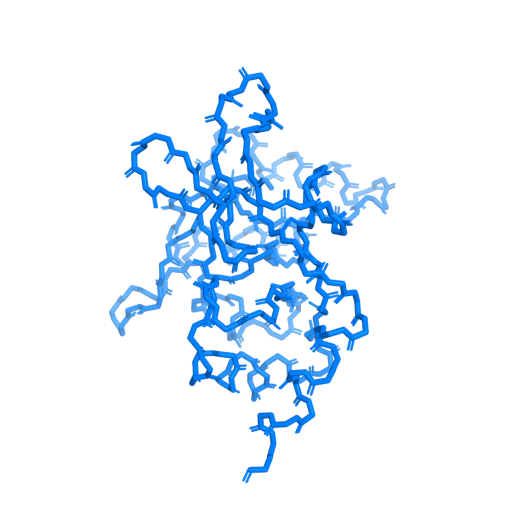A 1
ATOM 649 C C . ALA A 1 86 ? 6.669 -10.583 5.311 1.00 97.31 86 ALA A C 1
ATOM 651 O O . ALA A 1 86 ? 5.748 -10.871 6.075 1.00 97.31 86 ALA A O 1
ATOM 652 N N . ALA A 1 87 ? 6.806 -9.353 4.808 1.00 98.38 87 ALA A N 1
ATOM 653 C CA . ALA A 1 87 ? 5.857 -8.276 5.078 1.00 98.38 87 ALA A CA 1
ATOM 654 C C . ALA A 1 87 ? 4.533 -8.496 4.327 1.00 98.38 87 ALA A C 1
ATOM 656 O O . ALA A 1 87 ? 3.470 -8.253 4.891 1.00 98.38 87 ALA A O 1
ATOM 657 N N . MET A 1 88 ? 4.569 -9.060 3.114 1.00 98.31 88 MET A N 1
ATOM 658 C CA . MET A 1 88 ? 3.348 -9.497 2.425 1.00 98.31 88 MET A CA 1
ATOM 659 C C . MET A 1 88 ? 2.599 -10.571 3.222 1.00 98.31 88 MET A C 1
ATOM 661 O O . MET A 1 88 ? 1.387 -10.459 3.405 1.00 98.31 88 MET A O 1
ATOM 665 N N . LYS A 1 89 ? 3.314 -11.579 3.751 1.00 97.44 89 LYS A N 1
ATOM 666 C CA . LYS A 1 89 ? 2.727 -12.617 4.620 1.00 97.44 89 LYS A CA 1
ATOM 667 C C . LYS A 1 89 ? 2.089 -11.999 5.868 1.00 97.44 89 LYS A C 1
ATOM 669 O O . LYS A 1 89 ? 0.952 -12.332 6.192 1.00 97.44 89 LYS A O 1
ATOM 674 N N . LEU A 1 90 ? 2.775 -11.060 6.527 1.00 97.94 90 LEU A N 1
ATOM 675 C CA . LEU A 1 90 ? 2.226 -10.328 7.674 1.00 97.94 90 LEU A CA 1
ATOM 676 C C . LEU A 1 90 ? 0.933 -9.586 7.304 1.00 97.94 90 LEU A C 1
ATOM 678 O O . LEU A 1 90 ? -0.080 -9.746 7.983 1.00 97.94 90 LEU A O 1
ATOM 682 N N . CYS A 1 91 ? 0.952 -8.828 6.205 1.00 97.94 91 CYS A N 1
ATOM 683 C CA . CYS A 1 91 ? -0.217 -8.112 5.705 1.00 97.94 91 CYS A CA 1
ATOM 684 C C . CYS A 1 91 ? -1.384 -9.064 5.427 1.00 97.94 91 CYS A C 1
ATOM 686 O O . CYS A 1 91 ? -2.486 -8.834 5.912 1.00 97.94 91 CYS A O 1
ATOM 688 N N . CYS A 1 92 ? -1.132 -10.186 4.749 1.00 96.81 92 CYS A N 1
ATOM 689 C CA . CYS A 1 92 ? -2.136 -11.213 4.481 1.00 96.81 92 CYS A CA 1
ATOM 690 C C . CYS A 1 92 ? -2.752 -11.785 5.770 1.00 96.81 92 CYS A C 1
ATOM 692 O O . CYS A 1 92 ? -3.972 -11.923 5.856 1.00 96.81 92 CYS A O 1
ATOM 694 N N . CYS A 1 93 ? -1.939 -12.092 6.786 1.00 96.94 93 CYS A N 1
ATOM 695 C CA . CYS A 1 93 ? -2.422 -12.627 8.062 1.00 96.94 93 CYS A CA 1
ATOM 696 C C . CYS A 1 93 ? -3.313 -11.633 8.825 1.00 96.94 93 CYS A C 1
ATOM 698 O O . CYS A 1 93 ? -4.310 -12.035 9.432 1.00 96.94 93 CYS A O 1
ATOM 700 N N . CYS A 1 94 ? -2.963 -10.345 8.798 1.00 97.88 94 CYS A N 1
ATOM 701 C CA . CYS A 1 94 ? -3.697 -9.290 9.497 1.00 97.88 94 CYS A CA 1
ATOM 702 C C . CYS A 1 94 ? -4.947 -8.826 8.729 1.00 97.88 94 CYS A C 1
ATOM 704 O O . CYS A 1 94 ? -6.016 -8.656 9.320 1.00 97.88 94 CYS A O 1
ATOM 706 N N . ALA A 1 95 ? -4.825 -8.622 7.416 1.00 97.31 95 ALA A N 1
ATOM 707 C CA . ALA A 1 95 ? -5.881 -8.089 6.560 1.00 97.31 95 ALA A CA 1
ATOM 708 C C . ALA A 1 95 ? -6.938 -9.135 6.201 1.00 97.31 95 ALA A C 1
ATOM 710 O O . ALA A 1 95 ? -8.126 -8.810 6.188 1.00 97.31 95 ALA A O 1
ATOM 711 N N . LYS A 1 96 ? -6.527 -10.390 5.965 1.00 95.81 96 LYS A N 1
ATOM 712 C CA . LYS A 1 96 ? -7.405 -11.477 5.503 1.00 95.81 96 LYS A CA 1
ATOM 713 C C . LYS A 1 96 ? -8.225 -11.021 4.288 1.00 95.81 96 LYS A C 1
ATOM 715 O O . LYS A 1 96 ? -7.645 -10.571 3.305 1.00 95.81 96 LYS A O 1
ATOM 720 N N . ASP A 1 97 ? -9.552 -11.057 4.385 1.00 97.12 97 ASP A N 1
ATOM 721 C CA . ASP A 1 97 ? -10.485 -10.684 3.315 1.00 97.12 97 ASP A CA 1
ATOM 722 C C . ASP A 1 97 ? -10.449 -9.187 2.951 1.00 97.12 97 ASP A C 1
ATOM 724 O O . ASP A 1 97 ? -11.041 -8.782 1.956 1.00 97.12 97 ASP A O 1
ATOM 728 N N . ARG A 1 98 ? -9.747 -8.356 3.738 1.00 98.06 98 ARG A N 1
ATOM 729 C CA . ARG A 1 98 ? -9.550 -6.918 3.478 1.00 98.06 98 ARG A CA 1
ATOM 730 C C . ARG A 1 98 ? -8.352 -6.619 2.574 1.00 98.06 98 ARG A C 1
ATOM 732 O O . ARG A 1 98 ? -8.113 -5.453 2.255 1.00 98.06 98 ARG A O 1
ATOM 739 N N . LEU A 1 99 ? -7.551 -7.630 2.232 1.00 98.31 99 LEU A N 1
ATOM 740 C CA . LEU A 1 99 ? -6.396 -7.463 1.355 1.00 98.31 99 LEU A CA 1
ATOM 741 C C . LEU A 1 99 ? -6.860 -7.300 -0.096 1.00 98.31 99 LEU A C 1
ATOM 743 O O . LEU A 1 99 ? -7.597 -8.135 -0.614 1.00 98.31 99 LEU A O 1
ATOM 747 N N . VAL A 1 100 ? -6.374 -6.260 -0.766 1.00 98.44 100 VAL A N 1
ATOM 748 C CA . VAL A 1 100 ? -6.660 -5.980 -2.176 1.00 98.44 100 VAL A CA 1
ATOM 749 C C . VAL A 1 100 ? -5.348 -6.007 -2.947 1.00 98.44 100 VAL A C 1
ATOM 751 O O . VAL A 1 100 ? -4.440 -5.232 -2.665 1.00 98.44 100 VAL A O 1
ATOM 754 N N . LEU A 1 101 ? -5.220 -6.900 -3.926 1.00 98.50 101 LEU A N 1
ATOM 755 C CA . LEU A 1 101 ? -4.047 -6.894 -4.798 1.00 98.50 101 LEU A CA 1
ATOM 756 C C . LEU A 1 101 ? -4.202 -5.801 -5.848 1.00 98.50 101 LEU A C 1
ATOM 758 O O . LEU A 1 101 ? -5.213 -5.742 -6.549 1.00 98.50 101 LEU A O 1
ATOM 762 N N . ILE A 1 102 ? -3.180 -4.964 -5.963 1.00 98.69 102 ILE A N 1
ATOM 763 C CA . ILE A 1 102 ? -3.070 -3.946 -7.001 1.00 98.69 102 ILE A CA 1
ATOM 764 C C . ILE A 1 102 ? -1.760 -4.139 -7.752 1.00 98.69 102 ILE A C 1
ATOM 766 O O . ILE A 1 102 ? -0.825 -4.772 -7.260 1.00 98.69 102 ILE A O 1
ATOM 770 N N . THR A 1 103 ? -1.685 -3.574 -8.949 1.00 98.44 103 THR A N 1
ATOM 771 C CA . THR A 1 103 ? -0.425 -3.532 -9.683 1.00 98.44 103 THR A CA 1
ATOM 772 C C . THR A 1 103 ? 0.367 -2.283 -9.336 1.00 98.44 103 THR A C 1
ATOM 774 O O . THR A 1 103 ? 1.569 -2.382 -9.151 1.00 98.44 103 THR A O 1
ATOM 777 N N . ASP A 1 104 ? -0.286 -1.121 -9.247 1.00 97.88 104 ASP A N 1
ATOM 778 C CA . ASP A 1 104 ? 0.381 0.188 -9.349 1.00 97.88 104 ASP A CA 1
ATOM 779 C C . ASP A 1 104 ? 1.255 0.286 -10.618 1.00 97.88 104 ASP A C 1
ATOM 781 O O . ASP A 1 104 ? 2.328 0.889 -10.641 1.00 97.88 104 ASP A O 1
ATOM 785 N N . ALA A 1 105 ? 0.817 -0.400 -11.680 1.00 97.62 105 ALA A N 1
ATOM 786 C CA . ALA A 1 105 ? 1.568 -0.501 -12.918 1.00 97.62 105 ALA A CA 1
ATOM 787 C C . ALA A 1 105 ? 1.635 0.849 -13.636 1.00 97.62 105 ALA A C 1
ATOM 789 O O . ALA A 1 105 ? 0.628 1.544 -13.787 1.00 97.62 105 ALA A O 1
ATOM 790 N N . MET A 1 106 ? 2.817 1.178 -14.146 1.00 96.31 106 MET A N 1
ATOM 791 C CA . MET A 1 106 ? 3.044 2.348 -14.992 1.00 96.31 106 MET A CA 1
ATOM 792 C C . MET A 1 106 ? 3.272 1.943 -16.457 1.00 96.31 106 MET A C 1
ATOM 794 O O . MET A 1 106 ? 3.295 0.759 -16.785 1.00 96.31 106 MET A O 1
ATOM 798 N N . GLN A 1 107 ? 3.424 2.917 -17.363 1.00 95.56 107 GLN A N 1
ATOM 799 C CA . GLN A 1 107 ? 3.473 2.687 -18.821 1.00 95.56 107 GLN A CA 1
ATOM 800 C C . GLN A 1 107 ? 4.547 1.695 -19.319 1.00 95.56 107 GLN A C 1
ATOM 802 O O . GLN A 1 107 ? 4.469 1.246 -20.457 1.00 95.56 107 GLN A O 1
ATOM 807 N N . ALA A 1 108 ? 5.549 1.364 -18.499 1.00 96.56 108 ALA A N 1
ATOM 808 C CA . ALA A 1 108 ? 6.572 0.369 -18.812 1.00 96.56 108 ALA A CA 1
ATOM 809 C C . ALA A 1 108 ? 6.094 -1.081 -18.605 1.00 96.56 108 ALA A C 1
ATOM 811 O O . ALA A 1 108 ? 6.785 -2.015 -19.007 1.00 96.56 108 ALA A O 1
ATOM 812 N N . ALA A 1 109 ? 4.930 -1.303 -17.987 1.00 96.81 109 ALA A N 1
ATOM 813 C CA . ALA A 1 109 ? 4.374 -2.639 -17.808 1.00 96.81 109 ALA A CA 1
ATOM 814 C C . ALA A 1 109 ? 4.147 -3.328 -19.166 1.00 96.81 109 ALA A C 1
ATOM 816 O O . ALA A 1 109 ? 3.438 -2.813 -20.029 1.00 96.81 109 ALA A O 1
ATOM 817 N N . GLY A 1 110 ? 4.762 -4.500 -19.353 1.00 95.62 110 GLY A N 1
ATOM 818 C CA . GLY A 1 110 ? 4.724 -5.247 -20.617 1.00 95.62 110 GLY A CA 1
ATOM 819 C C . GLY A 1 110 ? 5.665 -4.727 -21.713 1.00 95.62 110 GLY A C 1
ATOM 820 O O . GLY A 1 110 ? 5.643 -5.254 -22.824 1.00 95.62 110 GLY A O 1
ATOM 821 N N . MET A 1 111 ? 6.497 -3.726 -21.418 1.00 97.88 111 MET A N 1
ATOM 822 C CA . MET A 1 111 ? 7.471 -3.147 -22.346 1.00 97.88 111 MET A CA 1
ATOM 823 C C . MET A 1 111 ? 8.895 -3.672 -22.057 1.00 97.88 111 MET A C 1
ATOM 825 O O . MET A 1 111 ? 9.137 -4.222 -20.982 1.00 97.88 111 MET A O 1
ATOM 829 N N . PRO A 1 112 ? 9.862 -3.548 -22.989 1.00 97.88 112 PRO A N 1
ATOM 830 C CA . PRO A 1 112 ? 11.263 -3.887 -22.719 1.00 97.88 112 PRO A CA 1
ATOM 831 C C . PRO A 1 112 ? 11.936 -2.882 -21.771 1.00 97.88 112 PRO A C 1
ATOM 833 O O . PRO A 1 112 ? 11.507 -1.733 -21.669 1.00 97.88 112 PRO A O 1
ATOM 836 N N . ASP A 1 113 ? 13.027 -3.285 -21.115 1.00 98.19 113 ASP A N 1
ATOM 837 C CA . ASP A 1 113 ? 13.859 -2.385 -20.300 1.00 98.19 113 ASP A CA 1
ATOM 838 C C . ASP A 1 113 ? 14.268 -1.122 -21.080 1.00 98.19 113 ASP A C 1
ATOM 840 O O . ASP A 1 113 ? 14.553 -1.171 -22.280 1.00 98.19 113 ASP A O 1
ATOM 844 N N . GLY A 1 114 ? 14.293 0.026 -20.399 1.00 98.00 114 GLY A N 1
ATOM 845 C CA . GLY A 1 114 ? 14.538 1.308 -21.053 1.00 98.00 114 GLY A CA 1
ATOM 846 C C . GLY A 1 114 ? 14.153 2.528 -20.222 1.00 98.00 114 GLY A C 1
ATOM 847 O O . GLY A 1 114 ? 13.863 2.437 -19.031 1.00 98.00 114 GLY A O 1
ATOM 848 N N . ASN A 1 115 ? 14.157 3.691 -20.873 1.00 98.12 115 ASN A N 1
ATOM 849 C CA . ASN A 1 115 ? 13.811 4.971 -20.257 1.00 98.12 115 ASN A CA 1
ATOM 850 C C . ASN A 1 115 ? 12.346 5.326 -20.528 1.00 98.12 115 ASN A C 1
ATOM 852 O O . ASN A 1 115 ? 11.906 5.308 -21.677 1.00 98.12 115 ASN A O 1
ATOM 856 N N . TYR A 1 116 ? 11.631 5.723 -19.480 1.00 97.69 116 TYR A N 1
ATOM 857 C CA . TYR A 1 116 ? 10.214 6.079 -19.509 1.00 97.69 116 TYR A CA 1
ATOM 858 C C . TYR A 1 116 ? 9.967 7.384 -18.748 1.00 97.69 116 TYR A C 1
ATOM 860 O O . TYR A 1 116 ? 10.884 8.000 -18.197 1.00 97.69 116 TYR A O 1
ATOM 868 N N . THR A 1 117 ? 8.706 7.812 -18.708 1.00 96.69 117 THR A N 1
ATOM 869 C CA . THR A 1 117 ? 8.262 8.930 -17.870 1.00 96.69 117 THR A CA 1
ATOM 870 C C . THR A 1 117 ? 7.162 8.518 -16.893 1.00 96.69 117 THR A C 1
ATOM 872 O O . THR A 1 117 ? 6.346 7.644 -17.172 1.00 96.69 117 THR A O 1
ATOM 875 N N . LEU A 1 118 ? 7.100 9.148 -15.728 1.00 95.19 118 LEU A N 1
ATOM 876 C CA . LEU A 1 118 ? 5.985 9.004 -14.797 1.00 95.19 118 LEU A CA 1
ATOM 877 C C . LEU A 1 118 ? 5.661 10.381 -14.239 1.00 95.19 118 LEU A C 1
ATOM 879 O O . LEU A 1 118 ? 6.527 11.025 -13.660 1.00 95.19 118 LEU A O 1
ATOM 883 N N . CYS A 1 119 ? 4.443 10.873 -14.474 1.00 90.94 119 CYS A N 1
ATOM 884 C CA . CYS A 1 119 ? 4.030 12.219 -14.052 1.00 90.94 119 CYS A CA 1
ATOM 885 C C . CYS A 1 119 ? 5.001 13.341 -14.493 1.00 90.94 119 CYS A C 1
ATOM 887 O O . CYS A 1 119 ? 5.173 14.335 -13.794 1.00 90.94 119 CYS A O 1
ATOM 889 N N . GLY A 1 120 ? 5.649 13.182 -15.654 1.00 91.12 120 GLY A N 1
ATOM 890 C CA . GLY A 1 120 ? 6.644 14.127 -16.180 1.00 91.12 120 GLY A CA 1
ATOM 891 C C . GLY A 1 120 ? 8.076 13.927 -15.665 1.00 91.12 120 GLY A C 1
ATOM 892 O O . GLY A 1 120 ? 8.996 14.539 -16.205 1.00 91.12 120 GLY A O 1
ATOM 893 N N . GLU A 1 121 ? 8.298 13.049 -14.686 1.00 94.12 121 GLU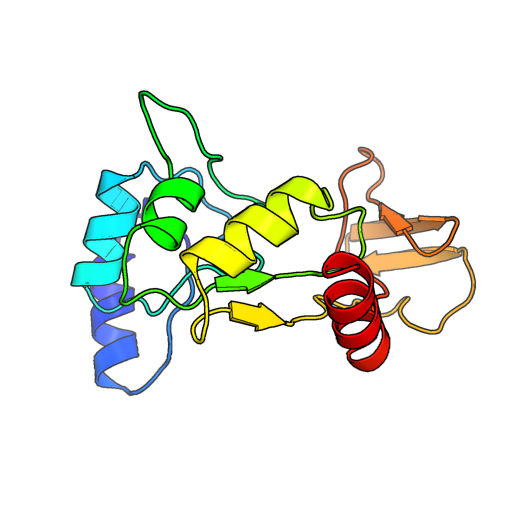 A N 1
ATOM 894 C CA . GLU A 1 121 ? 9.628 12.665 -14.209 1.00 94.12 121 GLU A CA 1
ATOM 895 C C . GLU A 1 121 ? 10.221 11.553 -15.084 1.00 94.12 121 GLU A C 1
ATOM 897 O O . GLU A 1 121 ? 9.503 10.665 -15.541 1.00 94.12 121 GLU A O 1
ATOM 902 N N . LYS A 1 122 ? 11.536 11.592 -15.331 1.00 97.00 122 LYS A N 1
ATOM 903 C CA . LYS A 1 122 ? 12.246 10.515 -16.033 1.00 97.00 122 LYS A CA 1
ATOM 904 C C . LYS A 1 122 ? 12.493 9.348 -15.085 1.00 97.00 122 LYS A C 1
ATOM 906 O O . LYS A 1 122 ? 13.039 9.540 -14.001 1.00 97.00 122 LYS A O 1
ATOM 911 N N . VAL A 1 123 ? 12.171 8.147 -15.543 1.00 98.00 123 VAL A N 1
ATOM 912 C CA . VAL A 1 123 ? 12.413 6.902 -14.815 1.00 98.00 123 VAL A CA 1
ATOM 913 C C . VAL A 1 123 ? 13.086 5.890 -15.729 1.00 98.00 123 VAL A C 1
ATOM 915 O O . VAL A 1 123 ? 12.934 5.936 -16.951 1.00 98.00 123 VAL A O 1
ATOM 918 N N . GLU A 1 124 ? 13.837 4.975 -15.139 1.00 98.38 124 GLU A N 1
ATOM 919 C CA . GLU A 1 124 ? 14.518 3.905 -15.853 1.00 98.38 124 GLU A CA 1
ATOM 920 C C . GLU A 1 124 ? 13.987 2.561 -15.365 1.00 98.38 124 GLU A C 1
ATOM 922 O O . GLU A 1 124 ? 13.907 2.312 -14.161 1.00 98.38 124 GLU A O 1
ATOM 927 N N . MET A 1 125 ? 13.629 1.694 -16.308 1.00 98.12 125 MET A N 1
ATOM 928 C CA . MET A 1 125 ? 13.320 0.302 -16.032 1.00 98.12 125 MET A CA 1
ATOM 929 C C . MET A 1 125 ? 14.543 -0.564 -16.304 1.00 98.12 125 MET A C 1
ATOM 931 O O . MET A 1 125 ? 15.080 -0.555 -17.414 1.00 98.12 125 MET A O 1
ATOM 935 N N . ARG A 1 126 ? 14.945 -1.339 -15.296 1.00 97.69 126 ARG A N 1
ATOM 936 C CA . ARG A 1 126 ? 15.962 -2.388 -15.415 1.00 97.69 126 ARG A CA 1
ATOM 937 C C . ARG A 1 126 ? 15.468 -3.657 -14.747 1.00 97.69 126 ARG A C 1
ATOM 939 O O . ARG A 1 126 ? 15.054 -3.618 -13.589 1.00 97.69 126 ARG A O 1
ATOM 946 N N . CYS A 1 127 ? 15.559 -4.779 -15.451 1.00 96.06 127 CYS A N 1
ATOM 947 C CA . CYS A 1 127 ? 15.064 -6.078 -15.005 1.00 96.06 127 CYS A CA 1
ATOM 948 C C . CYS A 1 127 ? 13.594 -6.004 -14.552 1.00 96.06 127 CYS A C 1
ATOM 950 O O . CYS A 1 127 ? 13.233 -6.571 -13.523 1.00 96.06 127 CYS A O 1
ATOM 952 N N . GLY A 1 128 ? 12.767 -5.239 -15.275 1.00 95.88 128 GLY A N 1
ATOM 953 C CA . GLY A 1 128 ? 11.360 -5.017 -14.928 1.00 95.88 128 GLY A CA 1
ATOM 954 C C . GLY A 1 128 ? 11.107 -4.106 -13.717 1.00 95.88 128 GLY A C 1
ATOM 955 O O . GLY A 1 128 ? 9.953 -3.838 -13.402 1.00 95.88 128 GLY A O 1
ATOM 956 N N . ILE A 1 129 ? 12.135 -3.591 -13.035 1.00 97.88 129 ILE A N 1
ATOM 957 C CA . ILE A 1 129 ? 11.972 -2.696 -11.879 1.00 97.88 129 ILE A CA 1
ATOM 958 C C . ILE A 1 129 ? 12.167 -1.252 -12.329 1.00 97.88 129 ILE A C 1
ATOM 960 O O . ILE A 1 129 ? 13.214 -0.906 -12.880 1.00 97.88 129 ILE A O 1
ATOM 964 N N . VAL A 1 130 ? 11.175 -0.404 -12.059 1.00 97.88 130 VAL A N 1
ATOM 965 C CA . VAL A 1 130 ? 11.190 1.014 -12.437 1.00 97.88 130 VAL A CA 1
ATOM 966 C C . VAL A 1 130 ? 11.720 1.859 -11.284 1.00 97.88 130 VAL A C 1
ATOM 968 O O . VAL A 1 130 ? 11.232 1.764 -10.155 1.00 97.88 130 VAL A O 1
ATOM 971 N N . ARG A 1 131 ? 12.725 2.697 -11.558 1.00 98.06 131 ARG A N 1
ATOM 972 C CA . ARG A 1 131 ? 13.314 3.603 -10.566 1.00 98.06 131 ARG A CA 1
ATOM 973 C C . ARG A 1 131 ? 13.470 5.024 -11.088 1.00 98.06 131 ARG A C 1
ATOM 975 O O . ARG A 1 131 ? 13.739 5.244 -12.268 1.00 98.06 131 ARG A O 1
ATOM 982 N N . THR A 1 132 ? 13.347 5.991 -10.187 1.00 96.81 132 THR A N 1
ATOM 983 C CA . THR A 1 132 ? 13.763 7.377 -10.432 1.00 96.81 132 THR A CA 1
ATOM 984 C C . THR A 1 132 ? 15.290 7.487 -10.475 1.00 96.81 132 THR A C 1
ATOM 986 O O . THR A 1 132 ? 16.014 6.576 -10.061 1.00 96.81 132 THR A O 1
ATOM 989 N N . ALA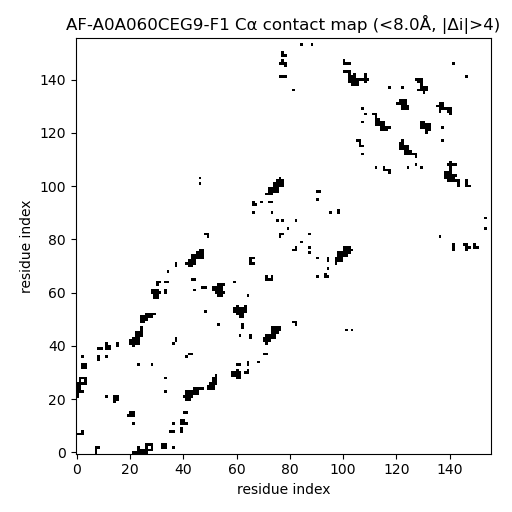 A 1 133 ? 15.804 8.649 -10.888 1.00 94.81 133 ALA A N 1
ATOM 990 C CA . ALA A 1 133 ? 17.240 8.940 -10.845 1.00 94.81 133 ALA A CA 1
ATOM 991 C C . ALA A 1 133 ? 17.842 8.870 -9.424 1.00 94.81 133 ALA A C 1
ATOM 993 O O . ALA A 1 133 ? 19.039 8.631 -9.279 1.00 94.81 133 ALA A O 1
ATOM 994 N N . SER A 1 134 ? 17.028 9.052 -8.375 1.00 95.38 134 SER A N 1
ATOM 995 C CA . SER A 1 134 ? 17.458 8.905 -6.976 1.00 95.38 134 SER A CA 1
ATOM 996 C C . SER A 1 134 ? 17.448 7.453 -6.480 1.00 95.38 134 SER A C 1
ATOM 998 O O . SER A 1 134 ? 17.815 7.194 -5.337 1.00 95.38 134 SER A O 1
ATOM 1000 N N . GLY A 1 135 ? 17.026 6.501 -7.318 1.00 94.06 135 GLY A N 1
ATOM 1001 C CA . GLY A 1 135 ? 16.938 5.079 -6.986 1.00 94.06 135 GLY A CA 1
ATOM 1002 C C . GLY A 1 135 ? 15.633 4.664 -6.300 1.00 94.06 135 GLY A C 1
ATOM 1003 O O . GLY A 1 135 ? 15.462 3.480 -5.994 1.00 94.06 135 GLY A O 1
ATOM 1004 N N . SER A 1 136 ? 14.702 5.599 -6.086 1.00 95.12 136 SER A N 1
ATOM 1005 C CA . SER A 1 136 ? 13.382 5.303 -5.512 1.00 95.12 136 SER A CA 1
ATOM 1006 C C . SER A 1 136 ? 12.542 4.491 -6.496 1.00 95.12 136 SER A C 1
ATOM 1008 O O . SER A 1 136 ? 12.639 4.719 -7.698 1.00 95.12 136 SER A O 1
ATOM 1010 N N . LEU A 1 137 ? 11.722 3.560 -6.002 1.00 97.06 137 LEU A N 1
ATOM 1011 C CA . LEU A 1 137 ? 10.745 2.853 -6.840 1.00 97.06 137 LEU A CA 1
ATOM 1012 C C . LEU A 1 137 ? 9.702 3.841 -7.379 1.00 97.06 137 LEU A C 1
ATOM 1014 O O . LEU A 1 137 ? 9.319 4.776 -6.673 1.00 97.06 137 LEU A O 1
ATOM 1018 N N . ALA A 1 138 ? 9.272 3.649 -8.625 1.00 96.44 138 ALA A N 1
ATOM 1019 C CA . ALA A 1 138 ? 8.387 4.578 -9.326 1.00 96.44 138 ALA A CA 1
ATOM 1020 C C . ALA A 1 138 ? 7.303 3.827 -10.109 1.00 96.44 138 ALA A C 1
ATOM 1022 O O . ALA A 1 138 ? 7.426 3.608 -11.317 1.00 96.44 138 ALA A O 1
ATOM 1023 N N . GLY A 1 139 ? 6.246 3.436 -9.392 1.00 95.81 139 GLY A N 1
ATOM 1024 C CA . GLY A 1 139 ? 5.255 2.478 -9.877 1.00 95.81 139 GLY A CA 1
ATOM 1025 C C . GLY A 1 139 ? 5.870 1.094 -10.105 1.00 95.81 139 GLY A C 1
ATOM 1026 O O . GLY A 1 139 ? 7.055 0.859 -9.850 1.00 95.81 139 GLY A O 1
ATOM 1027 N N . SER A 1 140 ? 5.068 0.170 -10.619 1.00 97.62 140 SER A N 1
ATOM 1028 C CA . SER A 1 140 ? 5.499 -1.192 -10.931 1.00 97.62 140 SER A CA 1
ATOM 1029 C C . SER A 1 140 ? 5.352 -1.521 -12.419 1.00 97.62 140 SER A C 1
ATOM 1031 O O . SER A 1 140 ? 4.830 -0.744 -13.224 1.00 97.62 140 SER A O 1
ATOM 1033 N N . THR A 1 141 ? 5.795 -2.720 -12.784 1.00 97.88 141 THR A N 1
ATOM 1034 C CA . THR A 1 141 ? 5.453 -3.380 -14.054 1.00 97.88 141 THR A CA 1
ATOM 1035 C C . THR A 1 141 ? 4.629 -4.652 -13.839 1.00 97.88 141 THR A C 1
ATOM 1037 O O . THR A 1 141 ? 4.474 -5.464 -14.752 1.00 97.88 141 THR A O 1
ATOM 1040 N N . LEU A 1 142 ? 4.096 -4.832 -12.625 1.00 98.31 142 LEU A N 1
ATOM 1041 C CA . LEU A 1 142 ? 3.370 -6.021 -12.199 1.00 98.31 142 LEU A CA 1
ATOM 1042 C C . LEU A 1 142 ? 2.065 -6.168 -12.991 1.00 98.31 142 LEU A C 1
ATOM 1044 O O . LEU A 1 142 ? 1.307 -5.212 -13.149 1.00 98.31 142 LEU A O 1
ATOM 1048 N N . SER A 1 143 ? 1.759 -7.381 -13.443 1.00 97.75 143 SER A N 1
ATOM 1049 C CA . SER A 1 143 ? 0.436 -7.729 -13.964 1.00 97.75 143 SER A CA 1
ATOM 1050 C C . SER A 1 143 ? -0.441 -8.332 -12.863 1.00 97.75 143 SER A C 1
ATOM 1052 O O . SER A 1 143 ? 0.055 -8.896 -11.885 1.00 97.75 143 SER A O 1
ATOM 1054 N N . VAL A 1 144 ? -1.765 -8.242 -13.013 1.00 97.56 144 VAL A N 1
ATOM 1055 C CA . VAL A 1 144 ? -2.708 -8.782 -12.013 1.00 97.56 144 VAL A CA 1
ATOM 1056 C C . VAL A 1 144 ? -2.531 -10.295 -11.836 1.00 97.56 144 VAL A C 1
ATOM 1058 O O . VAL A 1 144 ? -2.552 -10.788 -10.711 1.00 97.56 144 VAL A O 1
ATOM 1061 N N . ASP A 1 145 ? -2.303 -11.042 -12.921 1.00 97.81 145 ASP A N 1
ATOM 1062 C CA . ASP A 1 145 ? -2.074 -12.489 -12.852 1.00 97.81 145 ASP A CA 1
ATOM 1063 C C . ASP A 1 145 ? -0.761 -12.838 -12.133 1.00 97.81 145 ASP A C 1
ATOM 1065 O O . ASP A 1 145 ? -0.717 -13.812 -11.382 1.00 97.81 145 ASP A O 1
ATOM 1069 N N . ALA A 1 146 ? 0.294 -12.034 -12.309 1.00 97.62 146 ALA A N 1
ATOM 1070 C CA . ALA A 1 146 ? 1.552 -12.213 -11.594 1.00 97.62 146 ALA A CA 1
ATOM 1071 C C . ALA A 1 146 ? 1.388 -11.906 -10.099 1.00 97.62 146 ALA A C 1
ATOM 1073 O O . ALA A 1 146 ? 1.883 -12.666 -9.273 1.00 97.62 146 ALA A O 1
ATOM 1074 N N . ALA A 1 147 ? 0.627 -10.865 -9.741 1.00 98.12 147 ALA A N 1
ATOM 1075 C CA . ALA A 1 147 ? 0.318 -10.553 -8.344 1.00 98.12 147 ALA A CA 1
ATOM 1076 C C . ALA A 1 147 ? -0.368 -11.737 -7.638 1.00 98.12 147 ALA A C 1
ATOM 1078 O O . ALA A 1 147 ? 0.004 -12.104 -6.523 1.00 98.12 147 ALA A O 1
ATOM 1079 N N . VAL A 1 148 ? -1.341 -12.371 -8.304 1.00 97.69 148 VAL A N 1
ATOM 1080 C CA . VAL A 1 148 ? -2.026 -13.562 -7.780 1.00 97.69 148 VAL A CA 1
ATOM 1081 C C . VAL A 1 148 ? -1.066 -14.747 -7.658 1.00 97.69 148 VAL A C 1
ATOM 1083 O O . VAL A 1 148 ? -1.028 -15.368 -6.598 1.00 97.69 148 VAL A O 1
ATOM 1086 N N . ARG A 1 149 ? -0.269 -15.045 -8.697 1.00 97.88 149 ARG A N 1
ATOM 1087 C CA . ARG A 1 149 ? 0.724 -16.138 -8.670 1.00 97.88 149 ARG A CA 1
ATOM 1088 C C . ARG A 1 149 ? 1.711 -15.981 -7.516 1.00 97.88 149 ARG A C 1
ATOM 1090 O O . ARG A 1 149 ? 1.846 -16.903 -6.717 1.00 97.88 149 ARG A O 1
ATOM 1097 N N . ASN A 1 150 ? 2.280 -14.789 -7.350 1.00 97.44 150 ASN A N 1
ATOM 1098 C CA . ASN A 1 150 ? 3.213 -14.492 -6.265 1.00 97.44 150 ASN A CA 1
ATOM 1099 C C . ASN A 1 150 ? 2.575 -14.737 -4.886 1.00 97.44 150 ASN A C 1
ATOM 1101 O O . ASN A 1 150 ? 3.203 -15.311 -4.002 1.00 97.44 150 ASN A O 1
ATOM 1105 N N . MET A 1 151 ? 1.307 -14.357 -4.691 1.00 96.44 151 MET A N 1
ATOM 1106 C CA . MET A 1 151 ? 0.597 -14.592 -3.425 1.00 96.44 151 MET A CA 1
ATOM 1107 C C . MET A 1 151 ? 0.244 -16.061 -3.167 1.00 96.44 151 MET A C 1
ATOM 1109 O O . MET A 1 151 ? 0.111 -16.446 -2.003 1.00 96.44 151 MET A O 1
ATOM 1113 N N . VAL A 1 152 ? 0.080 -16.873 -4.214 1.00 95.62 152 VAL A N 1
ATOM 1114 C CA . VAL A 1 152 ? -0.108 -18.327 -4.093 1.00 95.62 152 VAL A CA 1
ATOM 1115 C C . VAL A 1 152 ? 1.214 -18.998 -3.725 1.00 95.62 152 VAL A C 1
ATOM 1117 O O . VAL A 1 152 ? 1.253 -19.717 -2.732 1.00 95.62 152 VAL A O 1
ATOM 1120 N N . GLU A 1 153 ? 2.295 -18.694 -4.445 1.00 94.31 153 GLU A N 1
ATOM 1121 C CA . GLU A 1 153 ? 3.643 -19.227 -4.184 1.00 94.31 153 GLU A CA 1
ATOM 1122 C C . GLU A 1 153 ? 4.155 -18.841 -2.786 1.00 94.31 153 GLU A C 1
ATOM 1124 O O . GLU A 1 153 ? 4.827 -19.621 -2.124 1.00 94.31 153 GLU A O 1
ATOM 1129 N N . LEU A 1 154 ? 3.773 -17.668 -2.265 1.00 87.94 154 LEU A N 1
ATOM 1130 C CA . LEU A 1 154 ? 4.095 -17.254 -0.894 1.00 87.94 154 LEU A CA 1
ATOM 1131 C C . LEU A 1 154 ? 3.476 -18.142 0.200 1.00 87.94 154 LEU A C 1
ATOM 1133 O O . LEU A 1 154 ? 3.905 -18.046 1.356 1.00 87.94 154 LEU A O 1
ATOM 1137 N N . ARG A 1 155 ? 2.438 -18.930 -0.098 1.00 71.38 155 ARG A N 1
ATOM 1138 C CA . ARG A 1 155 ? 1.802 -19.824 0.884 1.00 71.38 155 ARG A CA 1
ATOM 1139 C C . ARG A 1 155 ? 2.525 -21.160 1.028 1.00 71.38 155 ARG A C 1
ATOM 1141 O O . ARG A 1 155 ? 2.318 -21.808 2.054 1.00 71.38 155 ARG A O 1
ATOM 1148 N N . GLU A 1 156 ? 3.317 -21.539 0.031 1.00 55.38 156 GLU A N 1
ATOM 1149 C CA . GLU A 1 156 ? 4.193 -22.715 0.054 1.00 55.38 156 GLU A CA 1
ATOM 1150 C C . GLU A 1 156 ? 5.454 -22.447 0.901 1.00 55.38 156 GLU A C 1
ATOM 1152 O O . GLU A 1 156 ? 5.934 -23.416 1.531 1.00 55.38 156 GLU A O 1
#